Protein AF-A0A6J5ZPI3-F1 (afdb_monomer)

Organism: NCBI:txid449393

Radius of gyration: 11.74 Å; Cα contacts (8 Å, |Δi|>4): 51; chains: 1; bounding box: 33×19×22 Å

Sequence (55 aa):
MSVAVAESNVLPAVRAKGAQTRVLADGFSCRTQLDDLAAQPTLHLAQLLDPHAQQ

Structure (mmCIF, N/CA/C/O backbone):
data_AF-A0A6J5ZPI3-F1
#
_entry.id   AF-A0A6J5ZPI3-F1
#
loop_
_atom_site.group_PDB
_atom_site.id
_atom_site.type_symbol
_atom_site.label_atom_id
_atom_site.label_alt_id
_atom_site.label_comp_id
_atom_site.label_asym_id
_atom_site.label_entity_id
_atom_site.label_seq_id
_atom_site.pdbx_PDB_ins_code
_atom_site.Cartn_x
_atom_site.Cartn_y
_atom_site.Cartn_z
_atom_site.occupancy
_atom_site.B_iso_or_equiv
_atom_site.auth_seq_id
_atom_site.auth_comp_id
_atom_site.auth_asym_id
_atom_site.auth_atom_id
_atom_site.pdbx_PDB_model_num
ATOM 1 N N . MET A 1 1 ? 4.854 6.444 -9.043 1.00 76.19 1 MET A N 1
ATOM 2 C CA . MET A 1 1 ? 6.033 5.852 -8.369 1.00 76.19 1 MET A CA 1
ATOM 3 C C . MET A 1 1 ? 6.463 4.623 -9.161 1.00 76.19 1 MET A C 1
ATOM 5 O O . MET A 1 1 ? 5.583 3.968 -9.702 1.00 76.19 1 MET A O 1
ATOM 9 N N . SER A 1 2 ? 7.763 4.340 -9.305 1.00 93.00 2 SER A N 1
ATOM 10 C CA . SER A 1 2 ? 8.242 3.120 -9.984 1.00 93.00 2 SER A CA 1
ATOM 11 C C . SER A 1 2 ? 8.394 1.954 -9.002 1.00 93.00 2 SER A C 1
ATOM 13 O O . SER A 1 2 ? 8.441 2.164 -7.790 1.00 93.00 2 SER A O 1
ATOM 15 N N . VAL A 1 3 ? 8.497 0.720 -9.506 1.00 93.88 3 VAL A N 1
ATOM 16 C CA . VAL A 1 3 ? 8.723 -0.481 -8.672 1.00 93.88 3 VAL A CA 1
ATOM 17 C C . VAL A 1 3 ? 10.063 -0.420 -7.948 1.00 93.88 3 VAL A C 1
ATOM 19 O O . VAL A 1 3 ? 10.110 -0.625 -6.7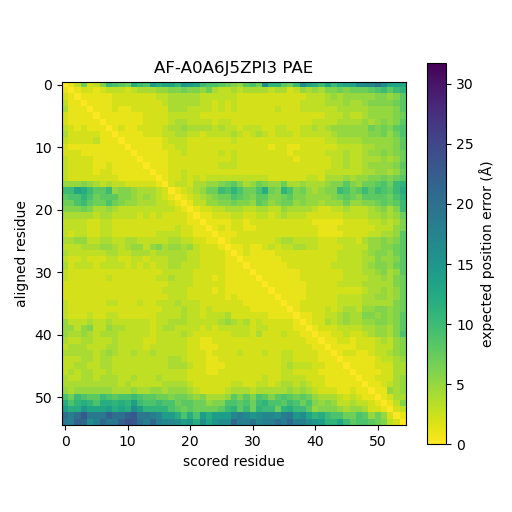41 1.00 93.88 3 VAL A O 1
ATOM 22 N N . ALA A 1 4 ? 11.132 -0.044 -8.652 1.00 95.75 4 ALA A N 1
ATOM 23 C CA . ALA A 1 4 ? 12.467 0.051 -8.061 1.00 95.75 4 ALA A CA 1
ATOM 24 C C . ALA A 1 4 ? 12.526 1.043 -6.884 1.00 95.75 4 ALA A C 1
ATOM 26 O O . ALA A 1 4 ? 13.173 0.774 -5.877 1.00 95.75 4 ALA A O 1
ATOM 27 N N . VAL A 1 5 ? 11.819 2.174 -6.986 1.00 93.56 5 VAL A N 1
ATOM 28 C CA . VAL A 1 5 ? 11.738 3.155 -5.892 1.00 93.56 5 VAL A CA 1
ATOM 29 C C . VAL A 1 5 ? 10.860 2.647 -4.745 1.00 93.56 5 VAL A C 1
ATOM 31 O O . VAL A 1 5 ? 11.151 2.932 -3.591 1.00 93.56 5 VAL A O 1
ATOM 34 N N . ALA A 1 6 ? 9.809 1.877 -5.028 1.00 92.44 6 ALA A N 1
ATOM 35 C CA . ALA A 1 6 ? 8.951 1.311 -3.990 1.00 92.44 6 ALA A CA 1
ATOM 36 C C . ALA A 1 6 ? 9.668 0.228 -3.166 1.00 92.44 6 ALA A C 1
ATOM 38 O O . ALA A 1 6 ? 9.559 0.215 -1.941 1.00 92.44 6 ALA A O 1
ATOM 39 N N . GLU A 1 7 ? 10.436 -0.644 -3.825 1.00 95.25 7 GLU A N 1
ATOM 40 C CA . GLU A 1 7 ? 11.202 -1.718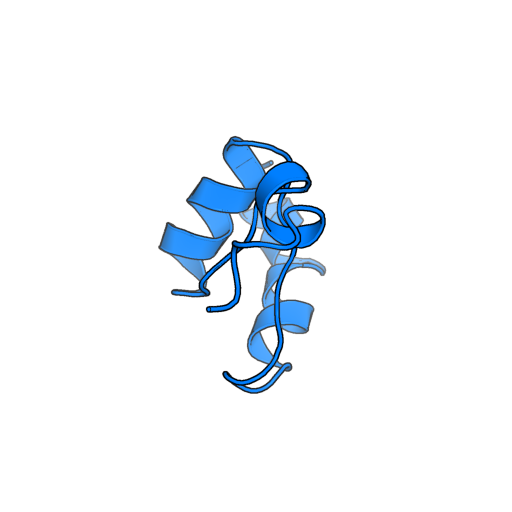 -3.179 1.00 95.25 7 GLU A CA 1
ATOM 41 C C 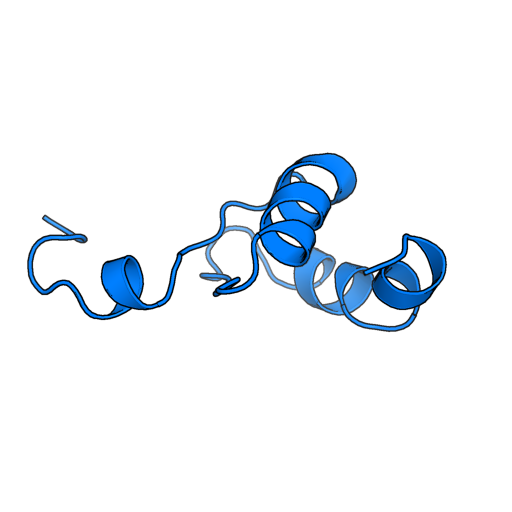. GLU A 1 7 ? 12.371 -1.196 -2.331 1.00 95.25 7 GLU A C 1
ATOM 43 O O . GLU A 1 7 ? 12.807 -1.880 -1.410 1.00 95.25 7 GLU A O 1
ATOM 48 N N . SER A 1 8 ? 12.865 0.024 -2.578 1.00 95.69 8 SER A N 1
ATOM 49 C CA . SER A 1 8 ? 13.991 0.568 -1.808 1.00 95.69 8 SER A CA 1
ATOM 50 C C . SER A 1 8 ? 13.637 0.894 -0.355 1.00 95.69 8 SER A C 1
ATOM 52 O O . SER A 1 8 ? 14.532 0.934 0.488 1.00 95.69 8 SER A O 1
ATOM 54 N N . ASN A 1 9 ? 12.357 1.148 -0.051 1.00 92.31 9 ASN A N 1
ATOM 55 C CA . ASN A 1 9 ? 11.948 1.544 1.298 1.00 92.31 9 ASN A CA 1
ATOM 56 C C . ASN A 1 9 ? 10.477 1.233 1.619 1.00 92.31 9 ASN A C 1
ATOM 58 O O . ASN A 1 9 ? 10.169 0.621 2.640 1.00 92.31 9 ASN A O 1
ATOM 62 N N . VAL A 1 10 ? 9.554 1.625 0.735 1.00 92.06 10 VAL A N 1
ATOM 63 C CA . VAL A 1 10 ? 8.106 1.593 1.008 1.00 92.06 10 VAL A CA 1
ATOM 64 C C . VAL A 1 10 ? 7.583 0.163 1.158 1.00 92.06 10 VAL A C 1
ATOM 66 O O . VAL A 1 10 ? 6.942 -0.150 2.160 1.00 92.06 10 VAL A O 1
ATOM 69 N N . LEU A 1 11 ? 7.861 -0.718 0.194 1.00 93.31 11 LEU A N 1
ATOM 70 C CA . LEU A 1 11 ? 7.355 -2.093 0.213 1.00 93.31 11 LEU A CA 1
ATOM 71 C C . LEU A 1 11 ? 7.947 -2.922 1.364 1.00 93.31 11 LEU A C 1
ATOM 73 O O . LEU A 1 11 ? 7.163 -3.576 2.053 1.00 93.31 11 LEU A O 1
ATOM 77 N N . PRO A 1 12 ? 9.264 -2.869 1.659 1.00 94.38 12 PRO A N 1
ATOM 78 C CA . PRO A 1 12 ? 9.809 -3.508 2.854 1.00 94.38 12 PRO A CA 1
ATOM 79 C C . PRO A 1 12 ? 9.143 -3.027 4.147 1.00 94.38 12 PRO A C 1
ATOM 81 O O . PRO A 1 12 ? 8.753 -3.848 4.975 1.00 94.38 12 PRO A O 1
ATOM 84 N N . ALA A 1 13 ? 8.960 -1.712 4.308 1.00 93.06 13 ALA A N 1
ATOM 85 C CA . ALA A 1 13 ? 8.365 -1.145 5.515 1.00 93.06 13 ALA A CA 1
ATOM 86 C C . ALA A 1 13 ? 6.911 -1.590 5.710 1.00 93.06 13 ALA A C 1
ATOM 88 O O . ALA A 1 13 ? 6.514 -1.929 6.823 1.00 93.06 13 ALA A O 1
ATOM 89 N N . VAL A 1 14 ? 6.124 -1.619 4.632 1.00 91.81 14 VAL A N 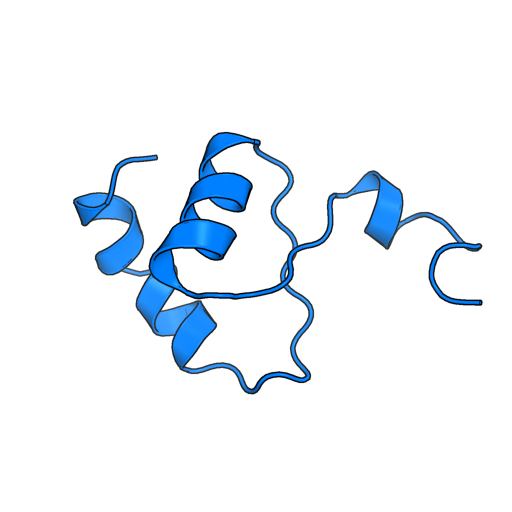1
ATOM 90 C CA . VAL A 1 14 ? 4.731 -2.067 4.680 1.00 91.81 14 VAL A CA 1
ATOM 91 C C . VAL A 1 14 ? 4.648 -3.578 4.929 1.00 91.81 14 VAL A C 1
ATOM 93 O O . VAL A 1 14 ? 3.894 -3.995 5.798 1.00 91.81 14 VAL A O 1
ATOM 96 N N . ARG A 1 15 ? 5.450 -4.406 4.244 1.00 90.62 15 ARG A N 1
ATOM 97 C CA . ARG A 1 15 ? 5.459 -5.872 4.439 1.00 90.62 15 ARG A CA 1
ATOM 98 C C . ARG A 1 15 ? 5.907 -6.276 5.849 1.00 90.62 15 ARG A C 1
ATOM 100 O O . ARG A 1 15 ? 5.440 -7.279 6.376 1.00 90.62 15 ARG A O 1
ATOM 107 N N . ALA A 1 16 ? 6.804 -5.503 6.464 1.00 92.25 16 ALA A N 1
ATOM 108 C CA . ALA A 1 16 ? 7.248 -5.725 7.841 1.00 92.25 16 ALA A CA 1
ATOM 109 C C . ALA A 1 16 ? 6.173 -5.377 8.887 1.00 92.25 16 ALA A C 1
ATOM 111 O O . ALA A 1 16 ? 6.271 -5.789 10.045 1.00 92.25 16 ALA A O 1
ATOM 112 N N . LYS A 1 17 ? 5.150 -4.606 8.507 1.00 87.00 17 LYS A N 1
ATOM 113 C CA . LYS A 1 17 ? 4.011 -4.292 9.367 1.00 87.00 17 LYS A CA 1
ATOM 114 C C . LYS A 1 17 ? 2.968 -5.408 9.252 1.00 87.00 17 LYS A C 1
ATOM 116 O O . LYS A 1 17 ? 2.642 -5.874 8.168 1.00 87.00 17 LYS A O 1
ATOM 121 N N . GLY A 1 18 ? 2.434 -5.848 10.391 1.00 75.12 18 GLY A N 1
ATOM 122 C CA . GLY A 1 18 ? 1.388 -6.874 10.414 1.00 75.12 18 GLY A CA 1
ATOM 123 C C . GLY A 1 18 ? 0.072 -6.373 9.812 1.00 75.12 18 GLY A C 1
ATOM 124 O O . GLY A 1 18 ? -0.193 -5.170 9.830 1.00 75.12 18 GLY A O 1
ATOM 125 N N . ALA A 1 19 ? -0.781 -7.302 9.365 1.00 77.31 19 ALA A N 1
ATOM 126 C CA . ALA A 1 19 ? -2.045 -7.043 8.655 1.00 77.31 19 ALA A CA 1
ATOM 127 C C . ALA A 1 19 ? -3.063 -6.143 9.390 1.00 77.31 19 ALA A C 1
ATOM 129 O O . ALA A 1 19 ? -4.024 -5.681 8.791 1.00 77.31 19 ALA A O 1
ATOM 130 N N . GLN A 1 20 ? -2.857 -5.885 10.682 1.00 81.50 20 GLN A N 1
ATOM 131 C CA . GLN A 1 20 ? -3.669 -4.958 11.480 1.00 81.50 20 GLN A CA 1
ATOM 132 C C . GLN A 1 20 ? -3.230 -3.488 11.325 1.00 81.50 20 GLN A C 1
ATOM 134 O O . GLN A 1 20 ? -3.833 -2.585 11.902 1.00 81.50 20 GLN A O 1
ATOM 139 N N . THR A 1 21 ? -2.155 -3.226 10.578 1.00 88.44 21 THR A N 1
ATOM 140 C CA . THR A 1 21 ? -1.622 -1.877 10.381 1.00 88.44 21 THR A CA 1
ATOM 141 C C . THR A 1 21 ? -2.396 -1.169 9.281 1.00 88.44 21 THR A C 1
ATOM 143 O O . THR A 1 21 ? -2.404 -1.606 8.136 1.00 88.44 21 THR A O 1
ATOM 146 N N . ARG A 1 22 ? -3.002 -0.026 9.612 1.00 90.00 22 ARG A N 1
ATOM 147 C CA . ARG A 1 22 ? -3.643 0.840 8.616 1.00 90.00 22 ARG A CA 1
ATOM 148 C C . ARG A 1 22 ? -2.571 1.566 7.803 1.00 90.00 22 ARG A C 1
ATOM 150 O O . ARG A 1 22 ? -1.718 2.241 8.379 1.00 90.00 22 ARG A O 1
ATOM 157 N N . VAL A 1 23 ? -2.645 1.466 6.478 1.00 92.31 23 VAL A N 1
ATOM 158 C CA . VAL A 1 23 ? -1.749 2.171 5.552 1.00 92.31 23 VAL A CA 1
ATOM 159 C C . VAL A 1 23 ? -2.520 3.290 4.858 1.00 92.31 23 VAL A C 1
ATOM 161 O O . VAL A 1 23 ? -3.558 3.053 4.248 1.00 92.31 23 VAL A O 1
ATOM 164 N N . LEU A 1 24 ? -2.020 4.520 4.951 1.00 94.00 24 LEU A N 1
ATOM 165 C CA . LEU A 1 24 ? -2.564 5.677 4.238 1.00 94.00 24 LEU A CA 1
ATOM 166 C C . LEU A 1 24 ? -1.807 5.852 2.915 1.00 94.00 24 LEU A C 1
ATOM 168 O O . LEU A 1 24 ? -0.591 6.039 2.922 1.00 94.00 24 LEU A O 1
ATOM 172 N N . ALA A 1 25 ? -2.522 5.825 1.792 1.00 94.56 25 ALA A N 1
ATOM 173 C CA . ALA A 1 25 ? -1.986 6.093 0.463 1.00 94.56 25 ALA A CA 1
ATOM 174 C C . ALA A 1 25 ? -2.902 7.076 -0.279 1.00 94.56 25 ALA A C 1
ATOM 176 O O . ALA A 1 25 ? -3.880 6.695 -0.919 1.00 94.56 25 ALA A O 1
ATOM 177 N N . ASP A 1 26 ? -2.567 8.362 -0.190 1.00 92.06 26 ASP A N 1
ATOM 178 C CA . ASP A 1 26 ? -3.392 9.439 -0.751 1.00 92.06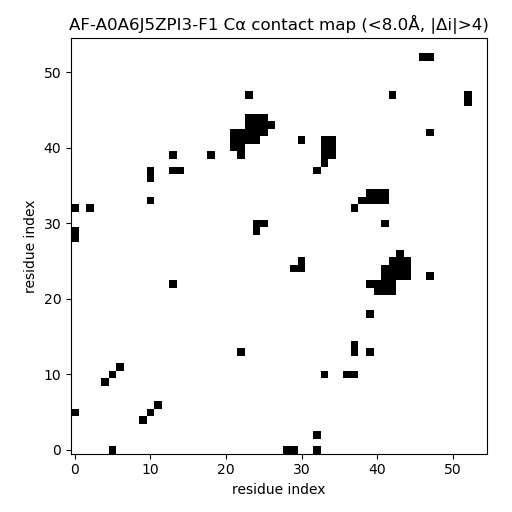 26 ASP A CA 1
ATOM 179 C C . ASP A 1 26 ? -3.245 9.568 -2.280 1.00 92.06 26 ASP A C 1
ATOM 181 O O . ASP A 1 26 ? -4.189 9.879 -3.004 1.00 92.06 26 ASP A O 1
ATOM 185 N N . GLY A 1 27 ? -2.059 9.244 -2.805 1.00 91.56 27 GLY A N 1
ATOM 186 C CA . GLY A 1 27 ? -1.777 9.267 -4.239 1.00 91.56 27 GLY A CA 1
ATOM 187 C C . GLY A 1 27 ? -2.216 7.990 -4.962 1.00 91.56 27 GLY A C 1
ATOM 188 O O . GLY A 1 27 ? -1.849 6.885 -4.555 1.00 91.56 27 GLY A O 1
ATOM 189 N N . PHE A 1 28 ? -2.901 8.146 -6.104 1.00 90.44 28 PHE A N 1
ATOM 190 C CA . PHE A 1 28 ? -3.384 7.038 -6.944 1.00 90.44 28 PHE A CA 1
ATOM 191 C C . PHE A 1 28 ? -2.294 5.999 -7.257 1.00 90.44 28 PHE A C 1
ATOM 193 O O . PHE A 1 28 ? -2.488 4.819 -6.990 1.00 90.44 28 PHE A O 1
ATOM 200 N N . SER A 1 29 ? -1.122 6.421 -7.753 1.00 91.88 29 SER A N 1
ATOM 201 C CA . SER A 1 29 ? -0.056 5.475 -8.121 1.00 91.88 29 SER A CA 1
ATOM 202 C C . SER A 1 29 ? 0.477 4.666 -6.940 1.00 91.88 29 SER A C 1
ATOM 204 O O . SER A 1 29 ? 0.811 3.500 -7.116 1.00 91.88 29 SER A O 1
ATOM 206 N N . CYS A 1 30 ? 0.595 5.270 -5.754 1.00 92.69 30 CYS A N 1
ATOM 207 C CA . CYS A 1 30 ? 1.090 4.560 -4.572 1.00 92.69 30 CYS A CA 1
ATOM 208 C C . CYS A 1 30 ? 0.054 3.551 -4.078 1.00 92.69 30 CYS A C 1
ATOM 210 O O . CYS A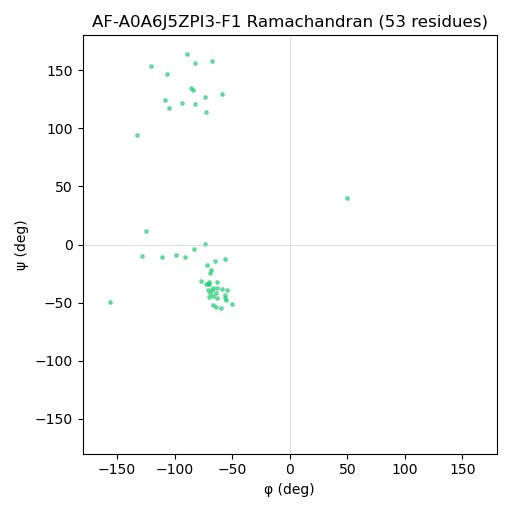 1 30 ? 0.422 2.439 -3.719 1.00 92.69 30 CYS A O 1
ATOM 212 N N . ARG A 1 31 ? -1.232 3.918 -4.119 1.00 93.06 31 ARG A N 1
ATOM 213 C CA . ARG A 1 31 ? -2.334 3.007 -3.806 1.00 93.06 31 ARG A CA 1
ATOM 214 C C . ARG A 1 31 ? -2.348 1.800 -4.739 1.00 93.06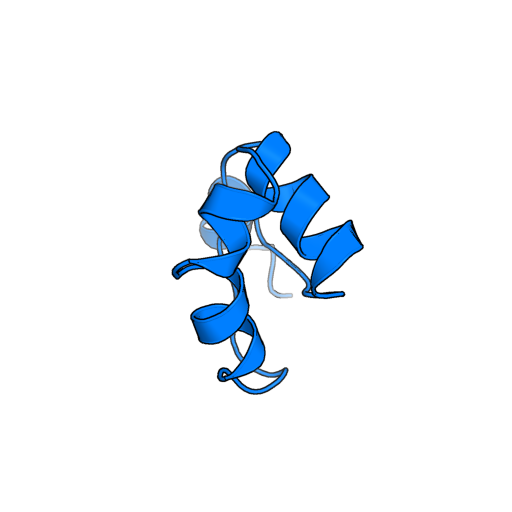 31 ARG A C 1
ATOM 216 O O . ARG A 1 31 ? -2.291 0.683 -4.248 1.00 93.06 31 ARG A O 1
ATOM 223 N N . THR A 1 32 ? -2.365 2.023 -6.055 1.00 92.56 32 THR A N 1
ATOM 224 C CA . THR A 1 32 ? -2.350 0.934 -7.047 1.00 92.56 32 THR A CA 1
ATOM 225 C C . THR A 1 32 ? -1.149 0.018 -6.841 1.00 92.56 32 THR A C 1
ATOM 227 O O . THR A 1 32 ? -1.288 -1.192 -6.807 1.00 92.56 32 THR A O 1
ATOM 230 N N . GLN A 1 33 ? 0.032 0.585 -6.603 1.00 93.38 33 GLN A N 1
ATOM 231 C CA . GLN A 1 33 ? 1.229 -0.218 -6.396 1.00 93.38 33 GLN A CA 1
ATOM 232 C C . GLN A 1 33 ? 1.197 -1.057 -5.109 1.00 93.38 33 GLN A C 1
ATOM 234 O O . GLN A 1 33 ? 1.717 -2.169 -5.099 1.00 93.38 33 GLN A O 1
ATOM 239 N N . LEU A 1 34 ? 0.634 -0.535 -4.017 1.00 93.31 34 LEU A N 1
ATOM 240 C CA . LEU A 1 34 ? 0.495 -1.276 -2.757 1.00 93.31 34 LEU A CA 1
ATOM 241 C C . LEU A 1 34 ? -0.554 -2.389 -2.854 1.00 93.31 34 LEU A C 1
ATOM 243 O O . LEU A 1 34 ? -0.363 -3.449 -2.255 1.00 93.31 34 LEU A O 1
ATOM 247 N N . ASP A 1 35 ? -1.611 -2.165 -3.631 1.00 91.56 35 ASP A N 1
ATOM 248 C CA . ASP A 1 35 ? -2.606 -3.185 -3.959 1.00 91.56 35 ASP A CA 1
ATOM 249 C C . ASP A 1 35 ? -1.956 -4.312 -4.782 1.00 91.56 35 ASP A C 1
ATOM 251 O O . ASP A 1 35 ? -1.908 -5.461 -4.343 1.00 91.56 35 ASP A O 1
ATOM 255 N N . ASP A 1 36 ? -1.297 -3.952 -5.889 1.00 92.88 36 ASP A N 1
ATOM 256 C CA . ASP A 1 36 ? -0.697 -4.902 -6.831 1.00 92.88 36 ASP A CA 1
ATOM 257 C C . ASP A 1 36 ? 0.507 -5.674 -6.256 1.00 92.88 36 ASP A C 1
ATOM 259 O O . ASP A 1 36 ? 0.690 -6.855 -6.552 1.00 92.88 36 ASP A O 1
ATOM 263 N N . LEU A 1 37 ? 1.379 -5.019 -5.474 1.00 94.31 37 LEU A N 1
ATOM 264 C CA . LEU A 1 37 ? 2.702 -5.566 -5.104 1.00 94.31 37 LEU A CA 1
ATOM 265 C C . LEU A 1 37 ? 2.851 -5.960 -3.633 1.00 94.31 37 LEU A C 1
ATOM 267 O O . LEU A 1 37 ? 3.862 -6.568 -3.255 1.00 94.31 37 LEU A O 1
ATOM 271 N N . ALA A 1 38 ? 1.898 -5.579 -2.784 1.00 90.56 38 ALA A N 1
ATOM 272 C CA . ALA A 1 38 ? 1.910 -5.932 -1.369 1.00 90.56 38 ALA A CA 1
ATOM 273 C C . ALA A 1 38 ? 0.602 -6.572 -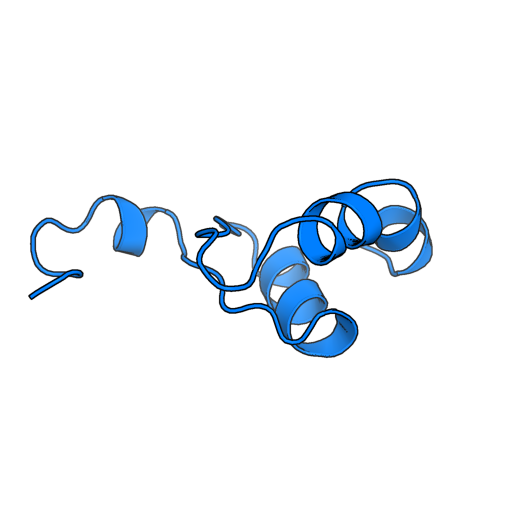0.892 1.00 90.56 38 ALA A C 1
ATOM 275 O O . ALA A 1 38 ? 0.594 -7.084 0.226 1.00 90.56 38 ALA A O 1
ATOM 276 N N . ALA A 1 39 ? -0.463 -6.575 -1.709 1.00 89.00 39 ALA A N 1
ATOM 277 C CA . ALA A 1 39 ? -1.806 -6.996 -1.304 1.00 89.00 39 ALA A CA 1
ATOM 278 C C . ALA A 1 39 ? -2.237 -6.314 0.009 1.00 89.00 39 ALA A C 1
ATOM 280 O O . ALA A 1 39 ? -2.781 -6.944 0.919 1.00 89.00 39 ALA A O 1
ATOM 281 N N . GLN A 1 40 ? -1.899 -5.027 0.142 1.00 88.69 40 GLN A N 1
ATOM 282 C CA . GLN A 1 40 ? -2.108 -4.258 1.364 1.00 88.69 40 GLN A CA 1
ATOM 283 C C . GLN A 1 40 ? -3.282 -3.305 1.196 1.00 88.69 40 GLN A C 1
ATOM 285 O O . GLN A 1 40 ? -3.202 -2.387 0.376 1.00 88.69 40 GLN A O 1
ATOM 290 N N . PRO A 1 41 ? -4.350 -3.468 1.998 1.00 88.38 41 PRO A N 1
ATOM 291 C CA . PRO A 1 41 ? -5.440 -2.511 2.024 1.00 88.38 41 PRO A CA 1
ATOM 292 C C . PRO A 1 41 ? -4.921 -1.126 2.408 1.00 88.38 41 PRO A C 1
ATOM 294 O O . PRO A 1 41 ? -4.227 -0.957 3.414 1.00 88.38 41 PRO A O 1
ATOM 297 N N . THR A 1 42 ? -5.283 -0.122 1.616 1.00 92.25 42 THR A N 1
ATOM 298 C CA . THR A 1 42 ? -4.915 1.271 1.877 1.00 92.25 42 THR A CA 1
ATOM 299 C C . THR A 1 42 ? -6.146 2.145 2.041 1.00 92.25 42 THR A C 1
ATOM 301 O O . THR A 1 42 ? -7.217 1.859 1.510 1.00 92.25 42 THR A O 1
ATOM 304 N N . LEU A 1 43 ? -5.976 3.232 2.786 1.00 93.31 43 LEU A N 1
ATOM 305 C CA . LEU A 1 43 ? -6.966 4.286 2.950 1.00 93.31 43 LEU A CA 1
ATOM 306 C C . LEU A 1 43 ? -6.537 5.522 2.166 1.00 93.31 43 LEU A C 1
ATOM 308 O O . LEU A 1 43 ? -5.350 5.834 2.087 1.00 93.31 43 LEU A O 1
ATOM 312 N N . HIS A 1 44 ? -7.511 6.251 1.638 1.00 92.62 44 HIS A N 1
ATOM 313 C CA . HIS A 1 44 ? -7.359 7.644 1.224 1.00 92.62 44 HIS A CA 1
ATOM 314 C C . HIS A 1 44 ? -7.503 8.573 2.444 1.00 92.62 44 HIS A C 1
ATOM 316 O O . HIS A 1 44 ? -8.186 8.224 3.410 1.00 92.62 44 HIS A O 1
ATOM 322 N N . LEU A 1 45 ? -6.935 9.785 2.401 1.00 93.62 45 LEU A N 1
ATOM 323 C CA . LEU A 1 4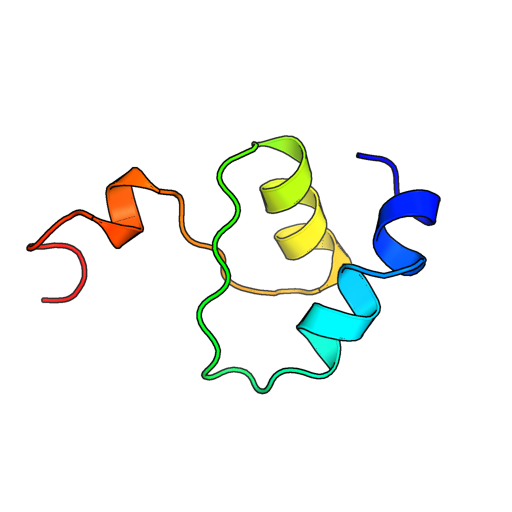5 ? -6.996 10.734 3.520 1.00 93.62 45 LEU A CA 1
ATOM 324 C C . LEU A 1 45 ? -8.432 11.046 3.971 1.00 93.62 45 LEU A C 1
ATOM 326 O O . LEU A 1 45 ? -8.743 10.943 5.150 1.00 93.62 45 LEU A O 1
ATOM 330 N N . ALA A 1 46 ? -9.332 11.348 3.037 1.00 92.69 46 ALA A N 1
ATOM 331 C CA . ALA A 1 46 ? -10.757 11.534 3.324 1.00 92.69 46 ALA A CA 1
ATOM 332 C C . ALA A 1 46 ? -11.400 10.338 4.054 1.00 92.69 46 ALA A C 1
ATOM 334 O O . ALA A 1 46 ? -12.171 10.560 4.973 1.00 92.69 46 ALA A O 1
ATOM 335 N N . GLN A 1 47 ? -11.050 9.088 3.719 1.00 92.56 47 GLN A N 1
ATOM 336 C CA . GLN A 1 47 ? -11.575 7.911 4.431 1.00 92.56 47 GLN A CA 1
ATOM 337 C C . GLN A 1 47 ? -11.006 7.801 5.848 1.00 92.56 47 GLN A C 1
ATOM 339 O O . GLN A 1 47 ? -11.666 7.296 6.747 1.00 92.56 47 GLN A O 1
ATOM 344 N N . LEU A 1 48 ? -9.766 8.249 6.056 1.00 92.38 48 LEU A N 1
ATOM 345 C CA . LEU A 1 48 ? -9.161 8.281 7.384 1.00 92.38 48 LEU A CA 1
ATOM 346 C C . LEU A 1 48 ? -9.811 9.342 8.282 1.00 92.38 48 LEU A C 1
ATOM 348 O O . LEU A 1 48 ? -9.890 9.142 9.491 1.00 92.38 48 LEU A O 1
ATOM 352 N N . LEU A 1 49 ? -10.243 10.459 7.695 1.00 93.38 49 LEU A N 1
ATOM 353 C CA . LEU A 1 49 ? -10.844 11.589 8.404 1.00 93.38 49 LEU A CA 1
ATOM 354 C C . LEU A 1 49 ? -12.369 11.501 8.523 1.00 93.38 49 LEU A C 1
ATOM 356 O O . LEU A 1 49 ? -12.955 12.295 9.254 1.00 93.38 49 LEU A O 1
ATOM 360 N N . ASP A 1 50 ? -13.008 10.577 7.808 1.00 93.44 50 ASP A N 1
ATOM 361 C CA . ASP A 1 50 ? -14.456 10.413 7.835 1.00 93.44 50 ASP A CA 1
ATOM 362 C C . ASP A 1 50 ? -14.899 9.786 9.174 1.00 93.44 50 ASP A C 1
ATOM 364 O O . ASP A 1 50 ? -14.582 8.622 9.446 1.00 93.44 50 ASP A O 1
ATOM 368 N N . PRO A 1 51 ? -15.653 10.522 10.015 1.00 86.81 51 PRO A N 1
ATOM 369 C CA . PRO A 1 51 ? -16.131 10.016 11.300 1.00 86.81 51 PRO A CA 1
ATOM 370 C C . PRO A 1 51 ? -17.111 8.839 11.160 1.00 86.81 51 PRO A C 1
ATOM 372 O O . PRO A 1 51 ? -17.367 8.149 12.146 1.00 86.81 51 PRO A O 1
ATOM 375 N N . HIS A 1 52 ? -17.640 8.587 9.959 1.00 87.75 52 HIS A N 1
ATOM 376 C CA . HIS A 1 52 ? -18.543 7.477 9.659 1.00 87.75 52 HIS A CA 1
ATOM 377 C C . HIS A 1 52 ? -17.845 6.273 9.013 1.00 87.75 52 HIS A C 1
ATOM 379 O O . HIS A 1 52 ? -18.448 5.209 8.919 1.00 87.75 52 HIS A O 1
ATOM 385 N N . ALA A 1 53 ? -16.571 6.378 8.619 1.00 75.56 53 ALA A N 1
ATOM 386 C CA . ALA A 1 53 ? -15.873 5.319 7.879 1.00 75.56 53 ALA A CA 1
ATOM 387 C C . ALA A 1 53 ? -15.483 4.082 8.715 1.00 75.56 53 ALA A C 1
ATOM 389 O O . ALA A 1 53 ? -14.859 3.159 8.189 1.00 75.56 53 ALA A O 1
ATOM 390 N N . GLN A 1 54 ? -15.801 4.058 10.013 1.00 63.69 54 GLN A N 1
ATOM 391 C CA . GLN A 1 54 ? -15.469 2.960 10.934 1.00 63.69 54 GLN A CA 1
ATOM 392 C C . GLN A 1 54 ? -16.690 2.378 11.672 1.00 63.69 54 GLN A C 1
ATOM 394 O O . GLN A 1 54 ? -16.499 1.644 12.643 1.00 63.69 54 GLN A O 1
ATOM 399 N N . GLN A 1 55 ? -17.911 2.730 11.252 1.00 56.06 55 GLN A N 1
ATOM 400 C CA . GLN A 1 55 ? -19.157 2.109 11.726 1.00 56.06 55 GLN A CA 1
ATOM 401 C C . GLN A 1 55 ? -19.434 0.814 10.959 1.00 56.06 55 GLN A C 1
ATOM 403 O O . GLN A 1 55 ? -19.933 -0.134 11.603 1.00 56.06 55 GLN A O 1
#

Secondary structure (DSSP, 8-state):
--HHHIIIIIHHHHHTS-TT--EE--SHHHHHHHHHHH---EE-HHHHH-TTTT-

Solvent-accessible surface area (backbone atoms only — not comparable to full-atom values): 3457 Å² total; per-residue (Å²): 120,56,68,73,66,34,60,74,48,56,50,56,56,54,70,73,45,59,94,87,58,87,40,80,35,75,49,68,56,55,36,53,48,34,43,76,75,62,72,43,76,65,34,42,62,69,57,73,68,38,92,69,69,82,117

pLDDT: mean 89.6, std 7.53, range [56.06, 95.75]

Mean predicted aligned error: 3.79 Å

Foldseek 3Di:
DDPVVCVVPPQVVQLVDDLVDEAEDQDPVVCVCCCVPVVHDYDHPCLVPDPPNPD